Protein AF-A0A7R9W875-F1 (afdb_monomer_lite)

pLDDT: mean 95.96, std 2.64, range [82.19, 98.31]

Secondary structure (DSSP, 8-state):
-HHHHHHHHHHHHHHHHHHHH-BPPTTT-TTS-B-HHHHHHTT---HHHHHTS--GGGGTGGGG--SSHHHHHHHHHHIIIIIHHHHHHH-HHHHHHHHHHHHHHHH-

Sequence (108 aa):
YCSIFFSAVQTIVLILMMWQCGMAPLQINPMVGPYPDALNYWGAKNAVLIIEDGERWRLITPIFLHAGIIHLLCNVSVQLETGAFFEREWGSGIWLAVYIISALGSSI

Radius of gyration: 14.75 Å; chains: 1; bounding box: 35×28×38 Å

Organism: NCBI:txid2749911

Foldseek 3Di:
DVLVVLLVLLVVVQVVLCVVQPWDDCVQQVQGGGHPVSCVVQLAQDPCCCPVVVSVCSLPRCSSYASHDNRSVVVSVCSVPVVVVVCVVVPPVVSVVVSRVVSNVVSD

InterPro domains:
  IPR002610 Peptidase S54, RHOMBOID-like [PTHR22936] (4-108)
  IPR022764 Peptidase S54, rhomboid domain [PF01694] (54-108)
  IPR035952 Rhomboid-like superfamily [G3DSA:1.20.1540.10] (3-108)
  IPR035952 Rhomboid-like superfamily [SSF144091] (6-108)

Structure (mmCIF, N/CA/C/O backbone):
data_AF-A0A7R9W875-F1
#
_entry.id   AF-A0A7R9W875-F1
#
loop_
_atom_site.group_PDB
_atom_site.id
_atom_site.type_symbol
_atom_site.label_atom_id
_atom_site.label_alt_id
_atom_site.label_comp_id
_atom_site.label_asym_id
_atom_site.label_entity_id
_atom_site.label_seq_id
_atom_site.pdbx_PDB_ins_code
_atom_site.Cartn_x
_atom_site.Cartn_y
_atom_site.Cartn_z
_atom_site.occupancy
_atom_site.B_iso_or_equiv
_atom_site.auth_seq_id
_atom_site.auth_comp_id
_atom_site.auth_asym_id
_atom_site.auth_atom_id
_atom_site.pdbx_PDB_model_num
ATOM 1 N N . TYR A 1 1 ? -15.442 5.760 9.602 1.00 84.88 1 TYR A N 1
ATOM 2 C CA . TYR A 1 1 ? -14.545 4.598 9.643 1.00 84.88 1 TYR A CA 1
ATOM 3 C C . TYR A 1 1 ? -13.418 4.799 8.643 1.00 84.88 1 TYR A C 1
ATOM 5 O O . TYR A 1 1 ? -13.625 4.661 7.440 1.00 84.88 1 TYR A O 1
ATOM 13 N N . CYS A 1 2 ? -12.257 5.217 9.139 1.00 93.00 2 CYS A N 1
ATO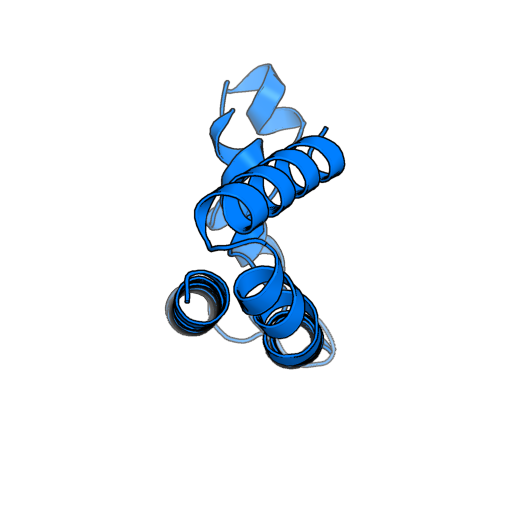M 14 C CA . CYS A 1 2 ? -10.995 5.335 8.419 1.00 93.00 2 CYS A CA 1
ATOM 15 C C . CYS A 1 2 ? -10.610 4.019 7.734 1.00 93.00 2 CYS A C 1
ATOM 17 O O . CYS A 1 2 ? -10.154 4.063 6.599 1.00 93.00 2 CYS A O 1
ATOM 19 N N . SER A 1 3 ? -10.872 2.867 8.356 1.00 94.12 3 SER A N 1
ATOM 20 C CA . SER A 1 3 ? -10.636 1.541 7.764 1.00 94.12 3 SER A CA 1
ATOM 21 C C . SER A 1 3 ? -11.321 1.374 6.402 1.00 94.12 3 SER A C 1
ATOM 23 O O . SER A 1 3 ? -10.649 1.062 5.420 1.00 94.12 3 SER A O 1
ATOM 25 N N . ILE A 1 4 ? -12.624 1.674 6.317 1.00 94.75 4 ILE A N 1
ATOM 26 C CA . ILE A 1 4 ? -13.415 1.619 5.074 1.00 94.75 4 ILE A CA 1
ATOM 27 C C . ILE A 1 4 ? -12.884 2.616 4.040 1.00 94.75 4 ILE A C 1
ATOM 29 O O . ILE A 1 4 ? -12.729 2.277 2.867 1.00 94.75 4 ILE A O 1
ATOM 33 N N . PHE A 1 5 ? -12.589 3.846 4.472 1.00 95.81 5 PHE A N 1
ATOM 34 C CA . PHE A 1 5 ? -12.051 4.876 3.585 1.00 95.81 5 PHE A CA 1
ATOM 35 C C . PHE A 1 5 ? -10.709 4.449 2.971 1.00 95.81 5 PHE A C 1
ATOM 37 O O . PHE A 1 5 ? -10.537 4.537 1.758 1.00 95.81 5 PHE A O 1
ATOM 44 N N . PHE A 1 6 ? -9.785 3.918 3.775 1.00 96.44 6 PHE A N 1
ATOM 45 C CA . PHE A 1 6 ? -8.485 3.444 3.298 1.00 96.44 6 PHE A CA 1
ATOM 46 C C . PHE A 1 6 ? -8.638 2.265 2.333 1.00 96.44 6 PHE A C 1
ATOM 48 O O . PHE A 1 6 ? -7.987 2.257 1.293 1.00 96.44 6 PHE A O 1
ATOM 55 N N . SER A 1 7 ? -9.540 1.318 2.608 1.00 96.62 7 SER A N 1
ATOM 56 C CA . SER A 1 7 ? -9.828 0.208 1.690 1.00 96.62 7 SER A CA 1
ATOM 57 C C . SER A 1 7 ? -10.379 0.688 0.342 1.00 96.62 7 SER A C 1
ATOM 59 O O . SER A 1 7 ? -9.987 0.173 -0.709 1.00 96.62 7 SER A O 1
ATOM 61 N N . ALA A 1 8 ? -11.243 1.709 0.342 1.00 97.38 8 ALA A N 1
ATOM 62 C CA . ALA A 1 8 ? -11.733 2.322 -0.891 1.00 97.38 8 ALA A CA 1
ATOM 63 C C . ALA A 1 8 ? -10.593 2.991 -1.677 1.00 97.38 8 ALA A C 1
ATOM 65 O O . ALA A 1 8 ? -10.470 2.773 -2.881 1.00 97.38 8 ALA A O 1
ATOM 66 N N . VAL A 1 9 ? -9.716 3.739 -0.996 1.00 97.88 9 VAL A N 1
ATOM 67 C CA . VAL A 1 9 ? -8.538 4.366 -1.618 1.00 97.88 9 VAL A CA 1
ATOM 68 C C . VAL A 1 9 ? -7.604 3.314 -2.221 1.00 97.88 9 VAL A C 1
ATOM 70 O O . VAL A 1 9 ? -7.244 3.437 -3.386 1.00 97.88 9 VAL A O 1
ATOM 73 N N . GLN A 1 10 ? -7.261 2.253 -1.485 1.00 97.69 10 GLN A N 1
ATOM 74 C CA . GLN A 1 10 ? -6.415 1.154 -1.979 1.00 97.69 10 GLN A CA 1
ATOM 75 C C . GLN A 1 10 ? -7.012 0.485 -3.228 1.00 97.69 10 GLN A C 1
ATOM 77 O O . GLN A 1 10 ? -6.297 0.191 -4.186 1.00 97.69 10 GLN A O 1
ATOM 82 N N . THR A 1 11 ? -8.334 0.293 -3.244 1.00 97.94 11 THR A N 1
ATOM 83 C CA . THR A 1 11 ? -9.050 -0.276 -4.394 1.00 97.94 11 THR A CA 1
ATOM 84 C C . THR A 1 11 ? -8.960 0.636 -5.614 1.00 97.94 11 THR A C 1
ATOM 86 O O . THR A 1 11 ? -8.622 0.178 -6.704 1.00 97.94 11 THR A O 1
ATOM 89 N N . ILE A 1 12 ? -9.210 1.936 -5.433 1.00 98.31 12 ILE A N 1
ATOM 90 C CA . ILE A 1 12 ? -9.102 2.931 -6.507 1.00 98.31 12 ILE A CA 1
ATOM 91 C C . ILE A 1 12 ? -7.666 2.988 -7.039 1.00 98.31 12 ILE A C 1
ATOM 93 O O . ILE A 1 12 ? -7.467 2.963 -8.250 1.00 98.31 12 ILE A O 1
ATOM 97 N N . VAL A 1 13 ? -6.666 3.008 -6.154 1.00 98.19 13 VAL A N 1
ATOM 98 C CA . VAL A 1 13 ? -5.245 3.038 -6.529 1.00 98.19 13 VAL A CA 1
ATOM 99 C C . VAL A 1 13 ? -4.863 1.815 -7.361 1.00 98.19 13 VAL A C 1
ATOM 101 O O . VAL A 1 13 ? -4.234 1.977 -8.404 1.00 98.19 13 VAL A O 1
ATOM 104 N N . LEU A 1 14 ? -5.286 0.607 -6.974 1.00 98.06 14 LEU A N 1
ATOM 105 C CA . LEU A 1 14 ? -5.011 -0.594 -7.767 1.00 98.06 14 LEU A CA 1
ATOM 106 C C . LEU A 1 14 ? -5.661 -0.522 -9.158 1.00 98.06 14 LEU A C 1
ATOM 108 O O . LEU A 1 14 ? -5.003 -0.835 -10.149 1.00 98.06 14 LEU A O 1
ATOM 112 N N . ILE A 1 15 ? -6.921 -0.079 -9.247 1.00 98.12 15 ILE A N 1
ATOM 113 C CA . ILE A 1 15 ? -7.624 0.071 -10.532 1.00 98.12 15 ILE A CA 1
ATOM 114 C C . ILE A 1 15 ? -6.887 1.062 -11.437 1.00 98.12 15 ILE A C 1
ATOM 116 O O . ILE A 1 15 ? -6.645 0.762 -12.605 1.00 98.12 15 ILE A O 1
ATOM 120 N N . LEU A 1 16 ? -6.496 2.221 -10.901 1.00 98.19 16 LEU A N 1
ATOM 121 C CA . LEU A 1 16 ? -5.761 3.235 -11.656 1.00 98.19 16 LEU A CA 1
ATOM 122 C C . LEU A 1 16 ? -4.385 2.731 -12.098 1.00 98.19 16 LEU A C 1
ATOM 124 O O . LEU A 1 16 ? -3.995 2.957 -13.240 1.00 98.19 16 LEU A O 1
ATOM 128 N N . MET A 1 17 ? -3.679 1.998 -11.237 1.00 97.62 17 MET A N 1
ATOM 129 C CA . MET A 1 17 ? -2.381 1.412 -11.563 1.00 97.62 17 MET A CA 1
ATOM 130 C C . MET A 1 17 ? -2.499 0.360 -12.675 1.00 97.62 17 MET A C 1
ATOM 132 O O . MET A 1 17 ? -1.699 0.363 -13.607 1.00 97.62 17 MET A O 1
ATOM 136 N N . MET A 1 18 ? -3.520 -0.503 -12.635 1.00 96.94 18 MET A N 1
ATOM 137 C CA . MET A 1 18 ? -3.788 -1.488 -13.693 1.00 96.94 18 MET A CA 1
ATOM 138 C C . MET A 1 18 ? -4.231 -0.831 -15.005 1.00 96.94 18 MET A C 1
ATOM 140 O O . MET A 1 18 ? -3.879 -1.314 -16.080 1.00 96.94 18 MET A O 1
ATOM 144 N N . TRP A 1 19 ? -4.977 0.274 -14.931 1.00 97.50 19 TRP A N 1
ATOM 145 C CA . TRP A 1 19 ? -5.377 1.047 -16.104 1.00 97.50 19 TRP A CA 1
ATOM 146 C C . TRP A 1 19 ? -4.186 1.761 -16.760 1.00 97.50 19 TRP A C 1
ATOM 148 O O . TRP A 1 19 ? -4.049 1.714 -17.979 1.00 97.50 19 TRP A O 1
ATOM 158 N N . GLN A 1 20 ? -3.304 2.378 -15.968 1.00 97.69 20 GLN A N 1
ATOM 159 C CA . GLN A 1 20 ? -2.165 3.147 -16.476 1.00 97.69 20 GLN A CA 1
ATOM 160 C C . GLN A 1 20 ? -0.992 2.266 -16.926 1.00 97.69 20 GLN A C 1
ATOM 162 O O . GLN A 1 20 ? -0.377 2.546 -17.951 1.00 97.69 20 GLN A O 1
ATOM 167 N N . CYS A 1 21 ? -0.658 1.224 -16.161 1.00 96.19 21 CYS A N 1
ATOM 168 C CA . CYS A 1 21 ? 0.528 0.393 -16.399 1.00 96.19 21 CYS A CA 1
ATOM 169 C C . CYS A 1 21 ? 0.209 -0.933 -17.110 1.00 96.19 21 CYS A C 1
ATOM 171 O O . CYS A 1 21 ? 1.118 -1.701 -17.421 1.00 96.19 21 CYS A O 1
ATOM 173 N N . GLY A 1 22 ? -1.071 -1.203 -17.381 1.00 96.44 22 GLY A N 1
ATOM 174 C CA . GLY A 1 22 ? -1.533 -2.441 -17.999 1.00 96.44 22 GLY A CA 1
ATOM 175 C C . GLY A 1 22 ? -1.533 -3.629 -17.036 1.00 96.44 22 GLY A C 1
ATOM 176 O O . GLY A 1 22 ? -0.898 -3.610 -15.984 1.00 96.44 22 GLY A O 1
ATOM 177 N N . MET A 1 23 ? -2.263 -4.682 -17.404 1.00 97.00 23 MET A N 1
ATOM 178 C CA . MET A 1 23 ? -2.305 -5.939 -16.652 1.00 97.00 23 MET A CA 1
ATOM 179 C C . MET A 1 23 ? -1.250 -6.910 -17.172 1.00 97.00 23 MET A C 1
ATOM 181 O O . MET A 1 23 ? -1.169 -7.154 -18.377 1.00 97.00 23 MET A O 1
ATOM 185 N N . ALA A 1 24 ? -0.477 -7.499 -16.264 1.00 97.44 24 ALA A N 1
ATOM 186 C CA . ALA A 1 24 ? 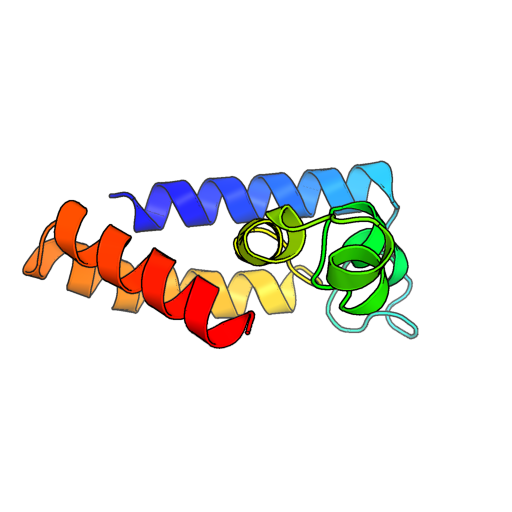0.513 -8.500 -16.622 1.00 97.44 24 ALA A CA 1
ATOM 187 C C . ALA A 1 24 ? -0.140 -9.883 -16.831 1.00 97.44 24 ALA A C 1
ATOM 189 O O . ALA A 1 24 ? -1.087 -10.235 -16.121 1.00 97.44 24 ALA A O 1
ATOM 190 N N . PRO A 1 25 ? 0.377 -10.709 -17.762 1.00 97.62 25 PRO A N 1
ATOM 191 C CA . PRO A 1 25 ? 0.018 -12.121 -17.849 1.00 97.62 25 PRO A CA 1
ATOM 192 C C . PRO A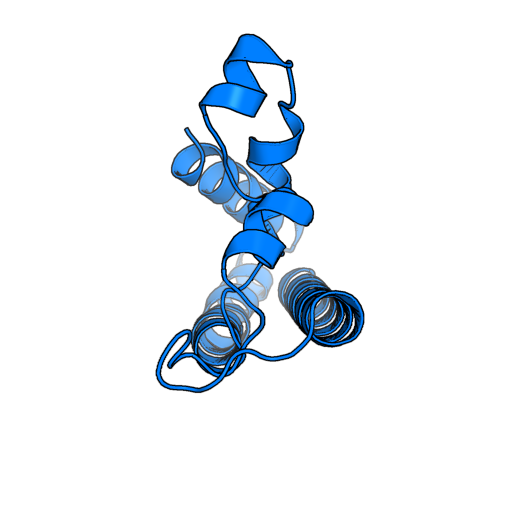 1 25 ? 0.267 -12.851 -16.522 1.00 97.62 25 PRO A C 1
ATOM 194 O O . PRO A 1 25 ? 1.223 -12.542 -15.807 1.00 97.62 25 PRO A O 1
ATOM 197 N N . LEU A 1 26 ? -0.539 -13.875 -16.223 1.00 96.81 26 LEU A N 1
ATOM 198 C CA . LEU A 1 26 ? -0.464 -14.624 -14.957 1.00 96.81 26 LEU A CA 1
ATOM 199 C C . LEU A 1 26 ? 0.897 -15.294 -14.711 1.00 96.81 26 LEU A C 1
ATOM 201 O O . LEU A 1 26 ? 1.254 -15.556 -13.568 1.00 96.81 26 LEU A O 1
ATOM 205 N N . GLN A 1 27 ? 1.665 -15.554 -15.771 1.00 97.56 27 GLN A N 1
ATOM 206 C CA . GLN A 1 27 ? 3.023 -16.094 -15.690 1.00 97.56 27 GLN A CA 1
ATOM 207 C C . GLN A 1 27 ? 4.018 -15.090 -15.087 1.00 97.56 27 GLN A C 1
ATOM 209 O O . GLN A 1 27 ? 5.009 -15.503 -14.496 1.00 97.56 27 GLN A O 1
ATOM 214 N N . ILE A 1 28 ? 3.760 -13.787 -15.246 1.00 96.88 28 ILE A N 1
ATOM 215 C CA . ILE A 1 28 ? 4.575 -12.699 -14.688 1.00 96.88 28 ILE A CA 1
ATOM 216 C C . ILE A 1 28 ? 4.014 -12.268 -13.334 1.00 96.88 28 ILE A C 1
ATOM 218 O O . ILE A 1 28 ? 4.769 -12.095 -12.381 1.00 96.88 28 ILE A O 1
ATOM 222 N N . ASN A 1 29 ? 2.692 -12.101 -13.241 1.00 97.19 29 ASN A N 1
ATOM 223 C CA . ASN A 1 29 ? 2.023 -11.703 -12.010 1.00 97.19 29 ASN A CA 1
ATOM 224 C C . ASN A 1 29 ? 0.830 -12.629 -11.704 1.00 97.19 29 ASN A C 1
ATOM 226 O O . ASN A 1 29 ? -0.280 -12.391 -12.192 1.00 97.19 29 ASN A O 1
ATOM 230 N N . PRO A 1 30 ? 1.015 -13.660 -10.857 1.00 96.94 30 PRO A N 1
ATOM 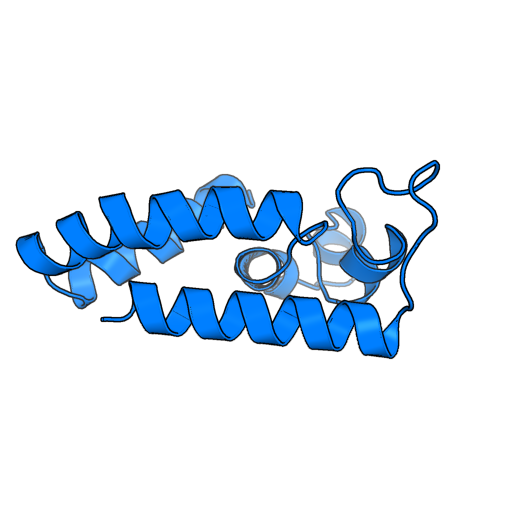231 C CA . PRO A 1 30 ? -0.060 -14.585 -10.504 1.00 96.94 30 PRO A CA 1
ATOM 232 C C . PRO A 1 30 ? -1.130 -13.948 -9.603 1.00 96.94 30 PRO A C 1
ATOM 234 O O . PRO A 1 30 ? -2.176 -14.552 -9.386 1.00 96.94 30 PRO A O 1
ATOM 237 N N . MET A 1 31 ? -0.900 -12.737 -9.076 1.00 96.62 31 MET A N 1
ATOM 238 C CA . MET A 1 31 ? -1.831 -12.042 -8.178 1.00 96.62 31 MET A CA 1
ATOM 239 C C . MET A 1 31 ? -2.958 -11.303 -8.917 1.00 96.62 31 MET A C 1
ATOM 241 O O . MET A 1 31 ? -3.768 -10.643 -8.263 1.00 96.62 31 MET A O 1
ATOM 245 N N . VAL A 1 32 ? -3.022 -11.419 -10.252 1.00 97.50 32 VAL A N 1
ATOM 246 C CA . VAL A 1 32 ? -3.956 -10.699 -11.137 1.00 97.50 32 VAL A CA 1
ATOM 247 C C . VAL A 1 32 ? -3.792 -9.187 -10.960 1.00 97.50 32 VAL A C 1
ATOM 249 O O . VAL A 1 32 ? -4.571 -8.529 -10.271 1.00 97.50 32 VAL A O 1
ATOM 252 N N . GLY A 1 33 ? -2.726 -8.631 -11.529 1.00 97.25 33 GLY A N 1
ATOM 253 C CA . GLY A 1 33 ? -2.336 -7.243 -11.294 1.00 97.25 33 GLY A CA 1
ATOM 254 C C . GLY A 1 33 ? -1.469 -6.659 -12.406 1.00 97.25 33 GLY A C 1
ATOM 255 O O . GLY A 1 33 ? -1.340 -7.264 -13.475 1.00 97.25 33 GLY A O 1
ATOM 256 N N . PRO A 1 34 ? -0.888 -5.472 -12.180 1.00 97.62 34 PRO A N 1
ATOM 257 C CA . PRO A 1 34 ? -0.055 -4.812 -13.171 1.00 97.62 34 PRO A CA 1
ATOM 258 C C . PRO A 1 34 ? 1.325 -5.462 -13.293 1.00 97.62 34 PRO A C 1
ATOM 260 O O . PRO A 1 34 ? 1.668 -6.386 -12.547 1.00 97.62 34 PRO A O 1
ATOM 263 N N . TYR A 1 35 ? 2.129 -4.977 -14.237 1.00 97.00 35 TYR A N 1
ATOM 264 C CA . TYR A 1 35 ? 3.538 -5.351 -14.305 1.00 97.00 35 TYR A CA 1
ATOM 265 C C . TYR A 1 35 ? 4.295 -4.907 -13.033 1.00 97.00 35 TYR A C 1
ATOM 267 O O . TYR A 1 35 ? 3.946 -3.882 -12.444 1.00 97.00 35 TYR A O 1
ATOM 275 N N . PRO A 1 36 ? 5.302 -5.667 -12.554 1.00 93.06 36 PRO A N 1
ATOM 276 C CA . PRO A 1 36 ? 5.970 -5.379 -11.277 1.00 93.06 36 PRO A CA 1
ATOM 277 C C . PRO A 1 36 ? 6.640 -3.999 -11.187 1.00 93.06 36 PRO A C 1
ATOM 279 O O . PRO A 1 36 ? 6.714 -3.410 -10.110 1.00 93.06 36 PRO A O 1
ATOM 282 N N . ASP A 1 37 ? 7.110 -3.466 -12.312 1.00 95.81 37 ASP A N 1
ATOM 283 C CA . ASP A 1 37 ? 7.687 -2.126 -12.439 1.00 95.81 37 ASP A CA 1
ATOM 284 C C . ASP A 1 37 ? 6.674 -1.006 -12.152 1.00 95.81 37 ASP A C 1
ATOM 286 O O . ASP A 1 37 ? 7.066 0.051 -11.647 1.00 95.81 37 ASP A O 1
ATOM 290 N N . ALA A 1 38 ? 5.374 -1.259 -12.357 1.00 97.06 38 ALA A N 1
ATOM 291 C CA . ALA A 1 38 ? 4.299 -0.335 -12.001 1.00 97.06 38 ALA A CA 1
ATOM 292 C C . ALA A 1 38 ? 4.354 0.068 -10.522 1.00 97.06 38 ALA A C 1
ATOM 294 O O . ALA A 1 38 ? 4.189 1.240 -10.197 1.00 97.06 38 ALA A O 1
ATOM 295 N N . LEU A 1 39 ? 4.656 -0.871 -9.619 1.00 97.31 39 LEU A N 1
ATOM 296 C CA . LEU A 1 39 ? 4.768 -0.573 -8.190 1.00 97.31 39 LEU A CA 1
ATOM 297 C C . LEU A 1 39 ? 5.877 0.447 -7.922 1.00 97.31 39 LEU A C 1
ATOM 299 O O . LEU A 1 39 ? 5.658 1.420 -7.204 1.00 97.31 39 LEU A O 1
ATOM 303 N N . ASN A 1 40 ? 7.058 0.259 -8.518 1.00 97.06 40 ASN A N 1
ATOM 304 C CA . ASN A 1 40 ? 8.169 1.193 -8.344 1.00 97.06 40 ASN A CA 1
ATOM 305 C C . ASN A 1 40 ? 7.841 2.572 -8.942 1.00 97.06 40 ASN A C 1
ATOM 307 O O . ASN A 1 40 ? 8.136 3.589 -8.312 1.00 97.06 40 ASN A O 1
ATOM 311 N N . TYR A 1 41 ? 7.180 2.603 -10.104 1.00 96.88 41 TYR A N 1
ATOM 312 C CA . TYR A 1 41 ? 6.693 3.833 -10.735 1.00 96.88 41 TYR A CA 1
ATOM 313 C C . TYR A 1 41 ? 5.689 4.590 -9.848 1.00 96.88 41 TYR A C 1
ATOM 315 O O . TYR A 1 41 ? 5.781 5.807 -9.716 1.00 96.88 41 TYR A O 1
ATOM 323 N N . TRP A 1 42 ? 4.795 3.874 -9.162 1.00 97.25 42 TRP A N 1
ATOM 324 C CA . TRP A 1 42 ? 3.781 4.441 -8.262 1.00 97.25 42 TRP A CA 1
ATOM 325 C C . TRP A 1 42 ? 4.272 4.740 -6.835 1.00 97.25 42 TRP A C 1
ATOM 327 O O . TRP A 1 42 ? 3.480 5.132 -5.979 1.00 97.25 42 TRP A O 1
ATOM 337 N N . GLY A 1 43 ? 5.571 4.595 -6.559 1.00 96.38 43 GLY A N 1
ATOM 338 C CA . GLY A 1 43 ? 6.145 4.983 -5.268 1.00 96.38 43 GLY A CA 1
ATOM 339 C C . GLY A 1 43 ? 6.407 3.835 -4.295 1.00 96.38 43 GLY A C 1
ATOM 340 O O . GLY A 1 43 ? 6.624 4.086 -3.115 1.00 96.38 43 GLY A O 1
ATOM 341 N N . ALA A 1 44 ? 6.427 2.575 -4.738 1.00 96.31 44 ALA A N 1
ATOM 342 C CA . ALA A 1 44 ? 6.807 1.472 -3.857 1.00 96.31 44 ALA A CA 1
ATOM 343 C C . ALA A 1 44 ? 8.183 1.703 -3.208 1.00 96.31 44 ALA A C 1
ATOM 345 O O . ALA A 1 44 ? 9.038 2.416 -3.754 1.00 96.31 44 ALA A O 1
ATOM 346 N N . LYS A 1 45 ? 8.382 1.088 -2.033 1.00 95.06 45 LYS A N 1
ATOM 347 C CA . LYS A 1 45 ? 9.616 1.200 -1.247 1.00 95.06 45 LYS A CA 1
ATOM 348 C C . LYS A 1 45 ? 10.804 0.831 -2.132 1.00 95.06 45 LYS A C 1
ATOM 350 O O . LYS A 1 45 ? 10.925 -0.305 -2.581 1.00 95.06 45 LYS A O 1
ATOM 355 N N . ASN A 1 46 ? 11.694 1.795 -2.333 1.00 96.12 46 ASN A N 1
ATOM 356 C CA . ASN A 1 46 ? 12.940 1.616 -3.059 1.00 96.12 46 ASN A CA 1
ATOM 357 C C . ASN A 1 46 ? 14.056 2.300 -2.267 1.00 96.12 46 ASN A C 1
ATOM 359 O O . ASN A 1 46 ? 14.094 3.524 -2.180 1.00 96.12 46 ASN A O 1
ATOM 363 N N . ALA A 1 47 ? 14.927 1.501 -1.647 1.00 94.44 47 ALA A N 1
ATOM 364 C CA . ALA A 1 47 ? 15.942 2.005 -0.725 1.00 94.44 47 ALA A CA 1
ATOM 365 C C . ALA A 1 47 ? 16.955 2.930 -1.413 1.00 94.44 47 ALA A C 1
ATOM 367 O O . ALA A 1 47 ? 17.352 3.929 -0.823 1.00 94.44 47 ALA A O 1
ATOM 368 N N . VAL A 1 48 ? 17.315 2.626 -2.664 1.00 96.06 48 VAL A N 1
ATOM 369 C CA . VAL A 1 48 ? 18.242 3.441 -3.458 1.00 96.06 48 VAL A CA 1
ATOM 370 C C . VAL A 1 48 ? 17.634 4.821 -3.689 1.00 96.06 48 VAL A C 1
ATOM 372 O O . VAL A 1 48 ? 18.224 5.814 -3.289 1.00 96.06 48 VAL A O 1
ATOM 375 N N . LEU A 1 49 ? 16.397 4.890 -4.190 1.00 96.69 49 LEU A N 1
ATOM 376 C CA . LEU A 1 49 ? 15.713 6.169 -4.433 1.00 96.69 49 LEU A CA 1
ATOM 377 C C . LEU A 1 49 ? 15.437 6.953 -3.134 1.00 96.69 49 LEU A C 1
ATOM 379 O O . LEU A 1 49 ? 15.462 8.179 -3.114 1.00 96.69 49 LEU A O 1
ATOM 383 N N . ILE A 1 50 ? 15.199 6.264 -2.014 1.00 96.38 50 ILE A N 1
ATOM 384 C CA . ILE A 1 50 ? 15.025 6.920 -0.708 1.00 96.38 50 ILE A CA 1
ATOM 385 C C . ILE A 1 50 ? 16.325 7.588 -0.240 1.00 96.38 50 ILE A C 1
ATOM 387 O O . ILE A 1 50 ? 16.276 8.695 0.301 1.00 96.38 50 ILE A O 1
ATOM 391 N N . ILE A 1 51 ? 17.462 6.902 -0.382 1.00 95.88 51 ILE A N 1
ATOM 392 C CA . ILE A 1 51 ? 18.752 7.337 0.169 1.00 95.88 51 ILE A CA 1
ATOM 393 C C . ILE A 1 51 ? 19.461 8.302 -0.780 1.00 95.88 51 ILE A C 1
ATOM 395 O O . ILE A 1 51 ? 19.925 9.350 -0.337 1.00 95.88 51 ILE A O 1
ATOM 399 N N . GLU A 1 52 ? 19.549 7.943 -2.058 1.00 97.44 52 GLU A N 1
ATOM 400 C CA . GLU A 1 52 ? 20.331 8.663 -3.065 1.00 97.44 52 GLU A CA 1
ATOM 401 C C . GLU A 1 52 ? 19.545 9.842 -3.650 1.00 97.44 52 GLU A C 1
ATOM 403 O O . GLU A 1 52 ? 20.072 10.952 -3.708 1.00 97.44 52 GLU A O 1
ATOM 408 N N . ASP A 1 53 ? 18.260 9.639 -3.962 1.00 96.94 53 ASP A N 1
ATOM 409 C CA . ASP A 1 53 ? 17.405 10.660 -4.592 1.00 96.94 53 ASP A CA 1
ATOM 410 C C . ASP A 1 53 ? 16.517 11.410 -3.581 1.00 96.94 53 ASP A C 1
ATOM 412 O O . ASP A 1 53 ? 15.791 12.346 -3.924 1.00 96.94 53 ASP A O 1
ATOM 416 N N . GLY A 1 54 ? 16.575 11.027 -2.302 1.00 95.81 54 GLY A N 1
ATOM 417 C CA . GLY A 1 54 ? 15.837 11.684 -1.225 1.00 95.81 54 GLY A CA 1
ATOM 418 C C . GLY A 1 54 ? 14.324 11.438 -1.248 1.00 95.81 54 GLY A C 1
ATOM 419 O O . GLY A 1 54 ? 13.582 12.185 -0.601 1.00 95.81 54 GLY A O 1
ATOM 420 N N . GLU A 1 55 ? 13.846 10.393 -1.933 1.00 97.00 55 GLU A N 1
ATOM 421 C CA . GLU A 1 55 ? 12.420 10.087 -2.126 1.00 97.00 55 GLU A CA 1
ATOM 422 C C . GLU A 1 55 ? 11.744 9.496 -0.868 1.00 97.00 55 GLU A C 1
ATOM 424 O O . GLU A 1 55 ? 11.143 8.421 -0.879 1.00 97.00 55 GLU A O 1
ATOM 429 N N . ARG A 1 56 ? 11.816 10.208 0.266 1.00 94.06 56 ARG A N 1
ATOM 430 C CA . ARG A 1 56 ? 11.332 9.755 1.590 1.00 94.06 56 ARG A CA 1
ATOM 431 C C . ARG A 1 56 ? 9.833 9.444 1.639 1.00 94.06 56 ARG A C 1
ATOM 433 O O . ARG A 1 56 ? 9.393 8.688 2.502 1.00 94.06 56 ARG A O 1
ATOM 440 N N . TRP A 1 57 ? 9.038 9.980 0.712 1.00 94.56 57 TRP A N 1
ATOM 441 C CA . TRP A 1 57 ? 7.612 9.647 0.579 1.00 94.56 57 TRP A CA 1
ATOM 442 C C . TRP A 1 57 ? 7.370 8.169 0.235 1.00 94.56 57 TRP A C 1
ATOM 444 O O . TRP A 1 57 ? 6.278 7.654 0.492 1.00 94.56 57 TRP A O 1
ATOM 454 N N . ARG A 1 58 ? 8.383 7.450 -0.269 1.00 95.56 58 ARG A N 1
ATOM 455 C CA . ARG A 1 58 ? 8.359 5.989 -0.468 1.00 95.56 58 ARG A CA 1
ATOM 456 C C . ARG A 1 58 ? 8.277 5.177 0.826 1.00 95.56 58 ARG A C 1
ATOM 458 O O . ARG A 1 58 ? 8.113 3.965 0.762 1.00 95.56 58 ARG A O 1
ATOM 465 N N . LEU A 1 59 ? 8.360 5.819 1.994 1.00 93.94 59 LEU A N 1
ATOM 466 C CA . LEU A 1 59 ? 8.077 5.193 3.293 1.00 93.94 59 LEU A CA 1
ATOM 467 C C . LEU A 1 59 ? 6.580 5.179 3.645 1.00 93.94 59 LEU A C 1
ATOM 469 O O . LEU A 1 59 ? 6.174 4.469 4.556 1.00 93.94 59 LEU A O 1
ATOM 473 N N . ILE A 1 60 ? 5.762 5.979 2.953 1.00 93.69 60 ILE A N 1
ATOM 474 C CA . ILE A 1 60 ? 4.323 6.128 3.229 1.00 93.69 60 ILE A CA 1
ATOM 475 C C . ILE A 1 60 ? 3.478 5.653 2.050 1.00 93.69 60 ILE A C 1
ATOM 477 O O . ILE A 1 60 ? 2.464 4.991 2.231 1.00 93.69 60 ILE A O 1
ATOM 481 N N . THR A 1 61 ? 3.887 5.969 0.826 1.00 95.31 61 THR A N 1
ATOM 482 C CA . THR A 1 61 ? 3.144 5.591 -0.387 1.00 95.31 61 THR A CA 1
ATOM 483 C C . THR A 1 61 ? 2.857 4.084 -0.524 1.00 95.31 61 THR A C 1
ATOM 485 O O . THR A 1 61 ? 1.739 3.769 -0.940 1.00 95.31 61 THR A O 1
ATOM 488 N N . PRO A 1 62 ? 3.728 3.136 -0.098 1.00 95.31 62 PRO A N 1
ATOM 489 C CA . PRO A 1 62 ? 3.444 1.703 -0.216 1.00 95.31 62 PRO A CA 1
ATOM 490 C C . PRO A 1 62 ? 2.199 1.233 0.542 1.00 95.31 62 PRO A C 1
ATOM 492 O O . PRO A 1 62 ? 1.630 0.215 0.170 1.00 95.31 62 PRO A O 1
ATOM 495 N N . ILE A 1 63 ? 1.734 1.986 1.545 1.00 94.88 63 ILE A N 1
ATOM 496 C CA . ILE A 1 63 ? 0.508 1.703 2.314 1.00 94.88 63 ILE A CA 1
ATOM 497 C C . ILE A 1 63 ? -0.718 1.512 1.408 1.00 94.88 63 ILE A C 1
ATOM 499 O O . ILE A 1 63 ? -1.659 0.799 1.759 1.00 94.88 63 ILE A O 1
ATOM 503 N N . PHE A 1 64 ? -0.730 2.181 0.254 1.00 96.50 64 PHE A N 1
ATOM 504 C CA . PHE A 1 64 ? -1.855 2.163 -0.676 1.00 96.50 64 PHE A CA 1
ATOM 505 C C . PHE A 1 64 ? -1.633 1.236 -1.878 1.00 96.50 64 PHE A C 1
ATOM 507 O O . PHE A 1 64 ? -2.582 0.937 -2.603 1.00 96.50 64 PHE A O 1
ATOM 514 N N . LEU A 1 65 ? -0.404 0.763 -2.093 1.00 97.25 65 LEU A N 1
ATOM 515 C CA . LEU A 1 65 ? -0.027 -0.004 -3.277 1.00 97.25 65 LEU A CA 1
ATOM 516 C C . LEU A 1 65 ? -0.221 -1.501 -3.049 1.00 97.25 65 LEU A C 1
ATOM 518 O O . LEU A 1 65 ? 0.142 -2.046 -2.012 1.00 97.25 65 LEU A O 1
ATOM 522 N N . HIS A 1 66 ? -0.757 -2.186 -4.054 1.00 97.69 66 HIS A N 1
ATOM 523 C CA . HIS A 1 66 ? -1.003 -3.624 -4.001 1.00 97.69 66 HIS A CA 1
ATOM 524 C C . HIS A 1 66 ? -0.497 -4.293 -5.276 1.00 97.69 66 HIS A C 1
ATOM 526 O O . HIS A 1 66 ? -0.694 -3.779 -6.370 1.00 97.69 66 HIS A O 1
ATOM 532 N N . ALA A 1 67 ? 0.119 -5.469 -5.149 1.00 96.75 67 ALA A N 1
ATOM 533 C CA . ALA A 1 67 ? 0.662 -6.206 -6.291 1.00 96.75 67 ALA A CA 1
ATOM 534 C C . ALA A 1 67 ? -0.408 -6.790 -7.237 1.00 96.75 67 ALA A C 1
ATOM 536 O O . ALA A 1 67 ? -0.087 -7.175 -8.357 1.00 96.75 67 ALA A O 1
ATOM 537 N N . GLY A 1 68 ? -1.669 -6.873 -6.810 1.00 97.81 68 GLY A N 1
ATOM 538 C CA . GLY A 1 68 ? -2.767 -7.400 -7.617 1.00 97.81 68 GLY A CA 1
ATOM 539 C C . GLY A 1 68 ? -4.056 -7.568 -6.820 1.00 97.81 68 GLY A C 1
ATOM 540 O O . GLY A 1 68 ? -4.085 -7.324 -5.610 1.00 97.81 68 GLY A O 1
ATOM 541 N N . ILE A 1 69 ? -5.117 -7.994 -7.505 1.00 98.25 69 ILE A N 1
ATOM 542 C CA . ILE A 1 69 ? -6.468 -8.137 -6.951 1.00 98.25 69 ILE A CA 1
ATOM 543 C C . ILE A 1 69 ? -6.482 -9.140 -5.797 1.00 98.25 69 ILE A C 1
ATOM 545 O O . ILE A 1 69 ? -7.061 -8.850 -4.754 1.00 98.25 69 ILE A O 1
ATOM 549 N N . ILE A 1 70 ? -5.810 -10.288 -5.940 1.00 98.00 70 ILE A N 1
ATOM 550 C CA . ILE A 1 70 ? -5.780 -11.315 -4.884 1.00 98.00 70 ILE A CA 1
ATOM 551 C C . ILE A 1 70 ? -5.133 -10.748 -3.614 1.00 98.00 70 ILE A C 1
ATOM 553 O O . ILE A 1 70 ? -5.668 -10.900 -2.518 1.00 98.00 70 ILE A O 1
ATOM 557 N N . HIS A 1 71 ? -4.015 -10.033 -3.770 1.00 97.69 71 HIS A N 1
ATOM 558 C CA . HIS A 1 71 ? -3.320 -9.405 -2.651 1.00 97.69 71 HIS A CA 1
ATOM 559 C C . HIS A 1 71 ? -4.182 -8.333 -1.968 1.00 97.69 71 HIS A C 1
ATOM 561 O O . HIS A 1 71 ? -4.258 -8.305 -0.740 1.00 97.69 71 HIS A O 1
ATOM 567 N N . LEU A 1 72 ? -4.864 -7.483 -2.743 1.00 98.12 72 LEU A N 1
ATOM 568 C CA . LEU A 1 72 ? -5.779 -6.472 -2.208 1.00 98.12 72 LEU A CA 1
ATOM 569 C C . LEU A 1 72 ? -6.934 -7.107 -1.432 1.00 98.12 72 LEU A C 1
ATOM 571 O O . LEU A 1 72 ? -7.209 -6.684 -0.316 1.00 98.12 72 LEU A O 1
ATOM 575 N N . LEU A 1 73 ? -7.584 -8.132 -1.988 1.00 98.12 73 LEU A N 1
ATOM 576 C CA . LEU A 1 73 ? -8.729 -8.779 -1.346 1.00 98.12 73 LEU A CA 1
ATOM 577 C C . LEU A 1 73 ? -8.360 -9.382 0.012 1.00 98.12 73 LEU A C 1
ATOM 579 O O . LEU A 1 73 ? -9.104 -9.188 0.969 1.00 98.12 73 LEU A O 1
ATOM 583 N N . CYS A 1 74 ? -7.210 -10.054 0.114 1.00 97.56 74 CYS A N 1
ATOM 584 C CA . CYS A 1 74 ? -6.738 -10.618 1.380 1.00 97.56 74 CYS A CA 1
ATOM 585 C C . CYS A 1 74 ? -6.424 -9.545 2.433 1.00 97.56 74 CYS A C 1
ATOM 587 O O . CYS A 1 74 ? -6.693 -9.749 3.613 1.00 97.56 74 CYS A O 1
ATOM 589 N N . ASN A 1 75 ? -5.856 -8.405 2.033 1.00 96.50 75 ASN A N 1
ATOM 590 C CA . ASN A 1 75 ? -5.535 -7.332 2.979 1.00 96.50 75 ASN A CA 1
ATOM 591 C C . ASN A 1 75 ? -6.789 -6.566 3.404 1.00 96.50 75 ASN A C 1
ATOM 593 O O . ASN A 1 75 ? -7.012 -6.333 4.592 1.00 96.50 75 ASN A O 1
ATOM 597 N N . VAL A 1 76 ? -7.639 -6.210 2.440 1.00 96.75 76 VAL A N 1
ATOM 598 C CA . VAL A 1 76 ? -8.873 -5.466 2.694 1.00 96.75 76 VAL A CA 1
ATOM 599 C C . VAL A 1 76 ? -9.871 -6.300 3.496 1.00 96.75 76 VAL A C 1
ATOM 601 O O . VAL A 1 76 ? -10.554 -5.731 4.341 1.00 96.75 76 VAL A O 1
ATOM 604 N N . SER A 1 77 ? -9.943 -7.624 3.317 1.00 97.12 77 SER A N 1
ATOM 605 C CA . SER A 1 77 ? -10.814 -8.469 4.146 1.00 97.12 77 SER A CA 1
ATOM 606 C C . SER A 1 77 ? -10.427 -8.396 5.625 1.00 97.12 77 SER A C 1
ATOM 608 O O . SER A 1 77 ? -11.271 -8.081 6.462 1.00 97.12 77 SER A O 1
ATOM 610 N N . VAL A 1 78 ? -9.140 -8.566 5.942 1.00 96.62 78 VAL A N 1
ATOM 611 C CA . VAL A 1 78 ? -8.626 -8.445 7.315 1.00 96.62 78 VAL A CA 1
ATOM 612 C C . VAL A 1 78 ? -8.802 -7.020 7.845 1.00 96.62 78 VAL A C 1
AT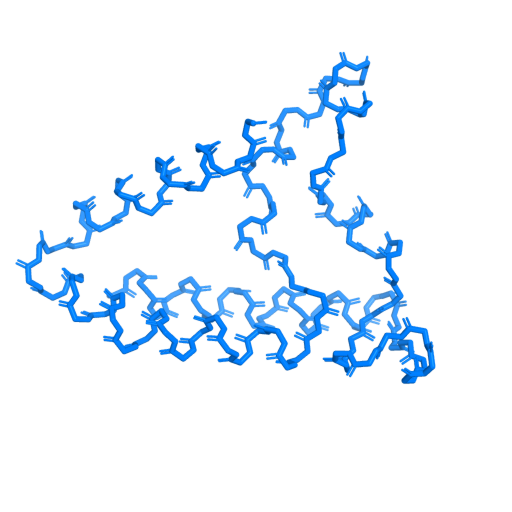OM 614 O O . VAL A 1 78 ? -9.205 -6.828 8.992 1.00 96.62 78 VAL A O 1
ATOM 617 N N . GLN A 1 79 ? -8.551 -6.003 7.018 1.00 96.25 79 GLN A N 1
ATOM 618 C CA . GLN A 1 79 ? -8.721 -4.602 7.403 1.00 96.25 79 GLN A CA 1
ATOM 619 C C . GLN A 1 79 ? -10.184 -4.252 7.713 1.00 96.25 79 GLN A C 1
ATOM 621 O O . GLN A 1 79 ? -10.444 -3.515 8.664 1.00 96.25 79 GLN A O 1
ATOM 626 N N . LEU A 1 80 ? -11.144 -4.770 6.945 1.00 96.00 80 LEU A N 1
ATOM 627 C CA . LEU A 1 80 ? -12.569 -4.516 7.160 1.00 96.00 80 LEU A CA 1
ATOM 628 C C . LEU A 1 80 ? -13.160 -5.361 8.291 1.00 96.00 80 LEU A C 1
ATOM 630 O O . LEU A 1 80 ? -14.092 -4.906 8.942 1.00 96.00 80 LEU A O 1
ATOM 634 N N . GLU A 1 81 ? -12.636 -6.556 8.549 1.00 95.81 81 GLU A N 1
ATOM 635 C CA . GLU A 1 81 ? -13.078 -7.386 9.671 1.00 95.81 81 GLU A CA 1
ATOM 636 C C . GLU A 1 81 ? -12.414 -6.936 10.979 1.00 95.81 81 GLU A C 1
ATOM 638 O O . GLU A 1 81 ? -13.059 -6.402 11.881 1.00 95.81 81 GLU A O 1
ATOM 643 N N . THR A 1 82 ? -11.094 -7.097 11.064 1.00 95.50 82 THR A N 1
ATOM 644 C CA . THR A 1 82 ? -10.316 -6.851 12.283 1.00 95.50 82 THR A CA 1
ATOM 645 C C . THR A 1 82 ? -10.048 -5.364 12.480 1.00 95.50 82 THR A C 1
ATOM 647 O O . THR A 1 82 ? -10.195 -4.833 13.581 1.00 95.50 82 THR A O 1
ATOM 650 N N . GLY A 1 83 ? -9.675 -4.659 11.409 1.00 94.50 83 GLY A N 1
ATOM 651 C CA . GLY A 1 83 ? -9.392 -3.228 11.487 1.00 94.50 83 GLY A CA 1
ATOM 652 C C . GLY A 1 83 ? -10.636 -2.421 11.857 1.00 94.50 83 GLY A C 1
ATOM 653 O O . GLY A 1 83 ? -10.557 -1.595 12.762 1.00 94.50 83 GLY A O 1
ATOM 654 N N . ALA A 1 84 ? -11.788 -2.684 11.234 1.00 95.25 84 ALA A N 1
ATOM 655 C CA . ALA A 1 84 ? -13.028 -1.989 11.583 1.00 95.25 84 ALA A CA 1
ATOM 656 C C . ALA A 1 84 ? -13.532 -2.351 12.990 1.00 95.25 84 ALA A C 1
ATOM 658 O O . ALA A 1 84 ? -14.065 -1.478 13.677 1.00 95.25 84 ALA A O 1
ATOM 659 N N . PHE A 1 85 ? -13.327 -3.596 13.445 1.00 96.50 85 PHE A N 1
ATOM 660 C CA . PHE A 1 85 ? -13.587 -3.988 14.832 1.00 96.50 85 PHE A CA 1
ATOM 661 C C . PHE A 1 85 ? -12.781 -3.123 15.811 1.00 96.50 85 PHE A C 1
ATOM 663 O O . PHE A 1 85 ? -13.363 -2.448 16.656 1.00 96.50 85 PHE A O 1
ATOM 670 N N . PHE A 1 86 ? -11.457 -3.051 15.652 1.00 96.75 86 PHE A N 1
ATOM 671 C CA . PHE A 1 86 ? -10.622 -2.226 16.529 1.00 96.75 86 PHE A CA 1
ATOM 672 C C . PHE A 1 86 ? -10.888 -0.729 16.383 1.00 96.75 86 PHE A C 1
ATOM 674 O O . PHE A 1 86 ? -10.823 0.001 17.366 1.00 96.75 86 PHE A O 1
ATOM 681 N N . GLU A 1 87 ? -11.225 -0.250 15.185 1.00 97.62 87 GLU A N 1
ATOM 682 C CA . GLU A 1 87 ? -11.605 1.149 14.992 1.00 97.62 87 GLU A CA 1
ATOM 683 C C . GLU A 1 87 ? -12.879 1.503 15.769 1.00 97.62 87 GLU A C 1
ATOM 685 O O . GLU A 1 87 ? -12.981 2.596 16.326 1.00 97.62 87 GLU A O 1
ATOM 690 N N . ARG A 1 88 ? -13.842 0.579 15.833 1.00 96.94 88 ARG A N 1
ATOM 691 C CA . ARG A 1 88 ? -15.065 0.743 16.620 1.00 96.94 88 ARG A CA 1
ATOM 692 C C . ARG A 1 88 ? -14.784 0.755 18.125 1.00 96.94 88 ARG A C 1
ATOM 694 O O . ARG A 1 88 ? -15.387 1.564 18.823 1.00 96.94 88 ARG A O 1
ATOM 701 N N . GLU A 1 89 ? -13.881 -0.099 18.605 1.00 97.94 89 GLU A N 1
ATOM 702 C CA . GLU A 1 89 ? -13.554 -0.217 20.035 1.00 97.94 89 GLU A CA 1
ATOM 703 C C . GLU A 1 89 ? -12.634 0.906 20.544 1.00 97.94 89 GLU A C 1
ATOM 705 O O . GLU A 1 89 ? -12.816 1.412 21.649 1.00 97.94 89 GLU A O 1
ATOM 710 N N . TRP A 1 90 ? -11.639 1.315 19.754 1.00 97.38 90 TRP A N 1
ATOM 711 C CA . TRP A 1 90 ? -10.625 2.299 20.164 1.00 97.38 90 TRP A CA 1
ATOM 712 C C . TRP A 1 90 ? -10.894 3.713 19.639 1.00 97.38 90 TRP A C 1
ATOM 714 O O . TRP A 1 90 ? -10.270 4.677 20.085 1.00 97.38 90 TRP A O 1
ATOM 724 N N . GLY A 1 91 ? -11.807 3.856 18.679 1.00 97.25 91 GLY A N 1
ATOM 725 C CA . GLY A 1 91 ? -12.039 5.096 17.949 1.00 97.25 91 GLY A CA 1
ATOM 726 C C . GLY A 1 91 ? -11.018 5.341 16.831 1.00 97.25 91 GLY A C 1
ATOM 727 O O . GLY A 1 91 ? -9.870 4.887 16.861 1.00 97.25 91 GLY A O 1
ATOM 728 N N . SER A 1 92 ? -11.429 6.129 15.833 1.00 96.44 92 SER A N 1
ATOM 729 C CA . SER A 1 92 ? -10.654 6.373 14.607 1.00 96.44 92 SER A CA 1
ATOM 730 C C . SER A 1 92 ? -9.274 6.997 14.838 1.00 96.44 92 SER A C 1
ATOM 732 O O . SER A 1 92 ? -8.353 6.716 14.079 1.00 96.44 92 SER A O 1
ATOM 734 N N . GLY A 1 93 ? -9.105 7.825 15.874 1.00 97.06 93 GLY A N 1
ATOM 735 C CA . GLY A 1 93 ? -7.824 8.482 16.162 1.00 97.06 93 GLY A CA 1
ATOM 736 C C . GLY A 1 93 ? -6.734 7.505 16.607 1.00 97.06 93 GLY A C 1
ATOM 737 O O . GLY A 1 93 ? -5.628 7.532 16.070 1.00 97.06 93 GLY A O 1
ATOM 738 N N . ILE A 1 94 ? -7.057 6.609 17.548 1.00 97.12 94 ILE A N 1
ATOM 739 C CA . ILE A 1 94 ? -6.122 5.578 18.025 1.00 97.12 94 ILE A CA 1
ATOM 740 C C . ILE A 1 94 ? -5.836 4.584 16.903 1.00 97.12 94 ILE A C 1
ATOM 742 O O . ILE A 1 94 ? -4.677 4.265 16.646 1.00 97.12 94 ILE A O 1
ATOM 746 N N . TRP A 1 95 ? -6.879 4.153 16.188 1.00 97.31 95 TRP A N 1
ATOM 747 C CA . TRP A 1 95 ? -6.725 3.267 15.040 1.00 97.31 95 TRP A CA 1
ATOM 748 C C . TRP A 1 95 ? -5.780 3.853 13.985 1.00 97.31 95 TRP A C 1
ATOM 750 O O . TRP A 1 95 ? -4.864 3.167 13.539 1.00 97.31 95 TRP A O 1
ATOM 760 N N . LEU A 1 96 ? -5.944 5.135 13.635 1.00 95.81 96 LEU A N 1
ATOM 761 C CA . LEU A 1 96 ? -5.090 5.806 12.655 1.00 95.81 96 LEU A CA 1
ATOM 762 C C . LEU A 1 96 ? -3.637 5.905 13.136 1.00 95.81 96 LEU A C 1
ATOM 764 O O . LEU A 1 96 ? -2.722 5.680 12.348 1.00 95.81 96 LEU A O 1
ATOM 768 N N . ALA A 1 97 ? -3.415 6.204 14.419 1.00 96.50 97 ALA A N 1
ATOM 769 C CA . ALA A 1 97 ? -2.071 6.242 14.988 1.00 96.50 97 ALA A CA 1
ATOM 770 C C . ALA A 1 97 ? -1.385 4.870 14.898 1.00 96.50 97 ALA A C 1
ATOM 772 O O . ALA A 1 97 ? -0.261 4.786 14.406 1.00 96.50 97 ALA A O 1
ATOM 773 N N . VAL A 1 98 ? -2.076 3.796 15.298 1.00 96.00 98 VAL A N 1
ATOM 774 C CA . VAL A 1 98 ? -1.568 2.420 15.176 1.00 96.00 98 VAL A CA 1
ATOM 775 C C . VAL A 1 98 ? -1.271 2.092 13.715 1.00 96.00 98 VAL A C 1
ATOM 777 O O . VAL A 1 98 ? -0.169 1.655 13.401 1.00 96.00 98 VAL A O 1
ATOM 780 N N . TYR A 1 99 ? -2.209 2.378 12.812 1.00 94.69 99 TYR A N 1
ATOM 781 C CA . TYR A 1 99 ? -2.074 2.096 11.387 1.00 94.69 99 TYR A CA 1
ATOM 782 C C . TYR A 1 99 ? -0.840 2.779 10.768 1.00 94.69 99 TYR A C 1
ATOM 784 O O . TYR A 1 99 ? -0.042 2.128 10.094 1.00 94.69 99 TYR A O 1
ATOM 792 N N . ILE A 1 100 ? -0.633 4.075 11.033 1.00 93.62 100 ILE A N 1
ATOM 793 C CA . ILE A 1 100 ? 0.502 4.841 10.490 1.00 93.62 100 ILE A CA 1
ATOM 794 C C . ILE A 1 100 ? 1.834 4.430 11.131 1.00 93.62 100 ILE A C 1
ATOM 796 O O . ILE A 1 100 ? 2.833 4.306 10.422 1.00 93.62 100 ILE A O 1
ATOM 800 N N . ILE A 1 101 ? 1.871 4.187 12.446 1.00 95.12 101 ILE A N 1
ATOM 801 C CA . ILE A 1 101 ? 3.095 3.743 13.132 1.00 95.12 101 ILE A CA 1
ATOM 802 C C . ILE A 1 101 ? 3.509 2.355 12.634 1.00 95.12 101 ILE A C 1
ATOM 804 O O . ILE A 1 101 ? 4.681 2.150 12.323 1.00 95.12 101 ILE A O 1
ATOM 808 N N . SER A 1 102 ? 2.564 1.420 12.500 1.00 93.81 102 SER A N 1
ATOM 809 C CA . SER A 1 102 ? 2.826 0.094 11.935 1.00 93.81 102 SER A CA 1
ATOM 810 C C . SER A 1 102 ? 3.314 0.177 10.489 1.00 93.81 102 SER A C 1
ATOM 812 O O . SER A 1 102 ? 4.270 -0.507 10.130 1.00 93.81 102 SER A O 1
ATOM 814 N N . ALA A 1 103 ? 2.717 1.047 9.670 1.00 91.81 103 ALA A N 1
ATOM 815 C CA . ALA A 1 103 ? 3.145 1.252 8.292 1.00 91.81 103 ALA A CA 1
ATOM 816 C C . ALA A 1 103 ? 4.580 1.789 8.177 1.00 91.81 103 ALA A C 1
ATOM 818 O O . ALA A 1 103 ? 5.376 1.275 7.388 1.00 91.81 103 ALA A O 1
ATOM 819 N N . LEU A 1 104 ? 4.925 2.797 8.982 1.00 91.25 104 LEU A N 1
ATOM 820 C CA . LEU A 1 104 ? 6.284 3.332 9.055 1.00 91.25 104 LEU A CA 1
ATOM 821 C C . LEU A 1 104 ? 7.270 2.280 9.567 1.00 91.25 104 LEU A C 1
ATOM 823 O O . LEU A 1 104 ? 8.322 2.095 8.965 1.00 91.25 104 LEU A O 1
ATOM 827 N N . GLY A 1 105 ? 6.907 1.554 10.628 1.00 92.06 105 GLY A N 1
ATOM 828 C CA . GLY A 1 105 ? 7.730 0.490 11.202 1.00 92.06 105 GLY A CA 1
ATOM 829 C C . GLY A 1 105 ? 7.989 -0.664 10.232 1.00 92.06 105 GLY A C 1
ATOM 830 O O . GLY A 1 105 ? 9.093 -1.185 10.201 1.00 92.06 105 GLY A O 1
ATOM 831 N N . SER A 1 106 ? 7.015 -1.024 9.391 1.00 88.44 106 SER A N 1
ATOM 832 C CA . SER A 1 106 ? 7.210 -2.013 8.320 1.00 88.44 106 SER A CA 1
ATOM 833 C C . SER A 1 106 ? 8.064 -1.486 7.161 1.00 88.44 106 SER A C 1
ATOM 835 O O . SER A 1 106 ? 8.607 -2.274 6.384 1.00 88.44 106 SER A O 1
ATOM 837 N N . SER A 1 107 ? 8.123 -0.165 6.987 1.00 84.19 107 SER A N 1
A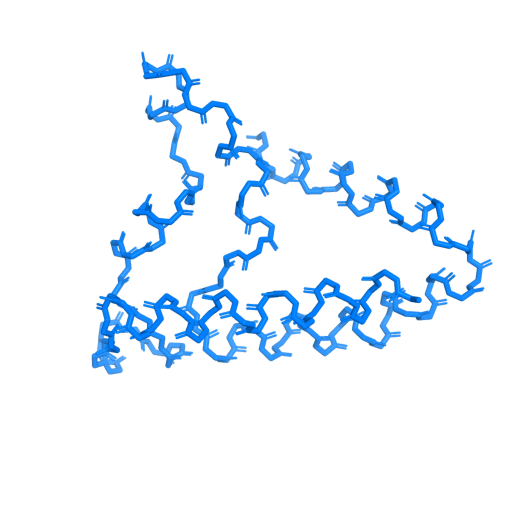TOM 838 C CA . SER A 1 107 ? 8.806 0.481 5.863 1.00 84.19 107 SER A CA 1
ATOM 839 C C . SER A 1 107 ? 10.262 0.823 6.155 1.00 84.19 107 SER A C 1
ATOM 841 O O . SER A 1 107 ? 11.003 1.069 5.204 1.00 84.19 107 SER A O 1
ATOM 843 N N . ILE A 1 108 ? 10.690 0.799 7.417 1.00 82.19 108 ILE A N 1
ATOM 844 C CA . ILE A 1 108 ? 12.091 0.940 7.838 1.00 82.19 108 ILE A CA 1
ATOM 845 C C . ILE A 1 108 ? 12.729 -0.447 7.775 1.00 82.19 108 ILE A C 1
ATOM 847 O O . ILE A 1 108 ? 13.472 -0.681 6.791 1.00 82.19 108 ILE A O 1
#